Protein AF-A0A6G8PZ51-F1 (afdb_monomer_lite)

Foldseek 3Di:
DDPAFFADLVPDDDPLNVQQVVCCVVPVGGDRVSSRQSVDVVSNVVVVVVVVCVVVVVPDDPDPPDDPPPDDDD

Structure (mmCIF, N/CA/C/O backbone):
data_AF-A0A6G8PZ51-F1
#
_entry.id   AF-A0A6G8PZ51-F1
#
loop_
_atom_site.group_PDB
_atom_site.id
_atom_site.type_symbol
_atom_site.label_atom_id
_atom_site.label_alt_id
_atom_site.label_comp_id
_atom_site.label_asym_id
_atom_site.label_entity_id
_atom_site.label_seq_id
_atom_site.pdbx_PDB_ins_code
_atom_site.Cartn_x
_atom_site.Cartn_y
_atom_site.Cartn_z
_atom_site.occupancy
_atom_site.B_iso_or_equiv
_atom_site.auth_seq_id
_atom_site.auth_comp_id
_atom_site.auth_asym_id
_atom_site.auth_atom_id
_atom_site.pdbx_PDB_model_num
ATOM 1 N N . MET A 1 1 ? -15.132 -8.585 -10.258 1.00 57.62 1 MET A N 1
ATOM 2 C CA . MET A 1 1 ? -13.850 -9.025 -10.853 1.00 57.62 1 MET A CA 1
ATOM 3 C C . MET A 1 1 ? -13.036 -7.784 -11.188 1.00 57.62 1 MET A C 1
ATOM 5 O O . MET A 1 1 ? -13.571 -6.905 -11.856 1.00 57.62 1 MET A O 1
ATOM 9 N N . ALA A 1 2 ? -11.811 -7.640 -10.681 1.00 63.91 2 ALA A N 1
ATOM 10 C CA . ALA A 1 2 ? -10.980 -6.498 -11.060 1.00 63.91 2 ALA A CA 1
ATOM 11 C C . ALA A 1 2 ? -10.585 -6.622 -12.541 1.00 63.91 2 ALA A C 1
ATOM 13 O O . ALA A 1 2 ? -10.178 -7.694 -12.976 1.00 63.91 2 ALA A O 1
ATOM 14 N N . ARG A 1 3 ? -10.682 -5.530 -13.314 1.00 83.94 3 ARG A N 1
ATOM 15 C CA . ARG A 1 3 ? -10.207 -5.485 -14.715 1.00 83.94 3 ARG A CA 1
ATOM 16 C C . ARG A 1 3 ? -8.707 -5.792 -14.822 1.00 83.94 3 ARG A C 1
ATOM 18 O O . ARG A 1 3 ? -8.231 -6.232 -15.860 1.00 83.94 3 ARG A O 1
ATOM 25 N N . ILE A 1 4 ? -7.967 -5.512 -13.754 1.00 86.31 4 ILE A N 1
ATOM 26 C CA . ILE A 1 4 ? -6.521 -5.667 -13.665 1.00 86.31 4 ILE A CA 1
ATOM 27 C C . ILE A 1 4 ? -6.243 -6.775 -12.654 1.00 86.31 4 ILE A C 1
ATOM 29 O O . ILE A 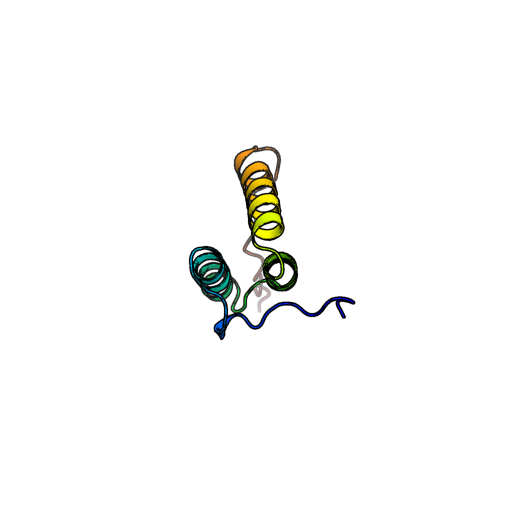1 4 ? -6.596 -6.637 -11.484 1.00 86.31 4 ILE A O 1
ATOM 33 N N . SER A 1 5 ? -5.591 -7.850 -13.095 1.00 90.25 5 SER A N 1
ATOM 34 C CA . SER A 1 5 ? -5.093 -8.892 -12.192 1.00 90.25 5 SER A CA 1
ATOM 35 C C . SER A 1 5 ? -3.991 -8.331 -11.298 1.00 90.25 5 SER A C 1
ATOM 37 O O . SER A 1 5 ? -3.137 -7.590 -11.788 1.00 90.25 5 SER A O 1
ATOM 39 N N . GLY A 1 6 ? -4.004 -8.682 -10.012 1.00 93.75 6 GLY A N 1
ATOM 40 C CA . GLY A 1 6 ? -2.919 -8.373 -9.081 1.00 93.75 6 GLY A CA 1
ATOM 41 C C . GLY A 1 6 ? -1.667 -9.217 -9.328 1.00 93.75 6 GLY A C 1
ATOM 42 O O . GLY A 1 6 ? -1.642 -10.055 -10.231 1.00 93.75 6 GLY A O 1
ATOM 43 N N . ILE A 1 7 ? -0.622 -8.975 -8.539 1.00 95.69 7 ILE A N 1
ATOM 44 C CA . ILE A 1 7 ? 0.547 -9.862 -8.502 1.00 95.69 7 ILE A CA 1
ATOM 45 C C . ILE A 1 7 ? 0.230 -11.164 -7.757 1.00 95.69 7 ILE A C 1
ATOM 47 O O . ILE A 1 7 ? -0.707 -11.221 -6.961 1.00 95.69 7 ILE A O 1
ATOM 51 N N . ASP A 1 8 ? 1.061 -12.176 -7.989 1.00 94.81 8 ASP A N 1
ATOM 52 C CA . ASP A 1 8 ? 1.170 -13.346 -7.119 1.00 94.81 8 ASP A CA 1
ATOM 53 C C . ASP A 1 8 ? 1.909 -12.936 -5.825 1.00 94.81 8 ASP A C 1
ATOM 55 O O . ASP A 1 8 ? 3.059 -12.488 -5.919 1.00 94.81 8 ASP A O 1
ATOM 59 N N . PRO A 1 9 ? 1.277 -13.018 -4.638 1.00 93.31 9 PRO A N 1
ATOM 60 C CA . PRO A 1 9 ? 1.897 -12.599 -3.382 1.00 93.31 9 PRO A CA 1
ATOM 61 C C . PRO A 1 9 ? 3.136 -13.426 -3.016 1.00 93.31 9 PRO A C 1
ATOM 63 O O . PRO A 1 9 ? 4.051 -12.872 -2.412 1.00 93.31 9 PRO A O 1
ATOM 66 N N . GLU A 1 10 ? 3.221 -14.691 -3.441 1.00 93.12 10 GLU A N 1
ATOM 67 C CA . GLU A 1 10 ? 4.377 -15.563 -3.166 1.00 93.12 10 GLU A CA 1
ATOM 68 C C . GLU A 1 10 ? 5.633 -15.139 -3.940 1.00 93.12 10 GLU A C 1
ATOM 70 O O . GLU A 1 10 ? 6.753 -15.510 -3.595 1.00 93.12 10 GLU A O 1
ATOM 75 N N . ARG A 1 11 ? 5.454 -14.327 -4.989 1.00 91.88 11 ARG A N 1
ATOM 76 C CA . ARG A 1 11 ? 6.538 -13.749 -5.798 1.00 91.88 11 ARG A CA 1
ATOM 77 C C . ARG A 1 11 ? 6.857 -12.306 -5.420 1.00 91.88 11 ARG A C 1
ATOM 79 O O . ARG A 1 11 ? 7.647 -11.661 -6.107 1.00 91.88 11 ARG A O 1
ATOM 86 N N . ALA A 1 12 ? 6.189 -11.753 -4.409 1.00 93.56 12 ALA A N 1
ATOM 87 C CA . ALA A 1 12 ? 6.501 -10.421 -3.923 1.00 93.56 12 ALA A CA 1
ATOM 88 C C . ALA A 1 12 ? 7.801 -10.459 -3.116 1.00 93.56 12 ALA A C 1
ATOM 90 O O . ALA A 1 12 ? 8.014 -11.368 -2.320 1.00 93.56 12 ALA A O 1
ATOM 91 N N . ASP A 1 13 ? 8.616 -9.414 -3.247 1.00 90.81 13 ASP A N 1
ATOM 92 C CA . ASP A 1 13 ? 9.862 -9.274 -2.499 1.00 90.81 13 ASP A CA 1
ATOM 93 C C . 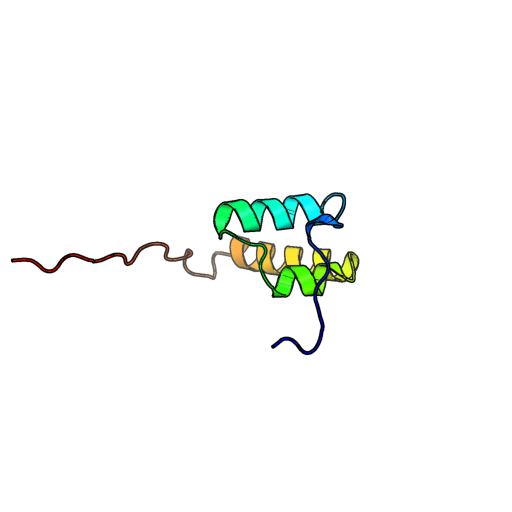ASP A 1 13 ? 9.878 -8.008 -1.637 1.00 90.81 13 ASP A C 1
ATOM 95 O O . ASP A 1 13 ? 9.129 -7.042 -1.847 1.00 90.81 13 ASP A O 1
ATOM 99 N N . GLY A 1 14 ? 10.771 -8.015 -0.648 1.00 93.69 14 GLY A N 1
ATOM 100 C CA . GLY A 1 14 ? 11.103 -6.845 0.156 1.00 93.69 14 GLY A CA 1
ATOM 101 C C . GLY A 1 14 ? 9.898 -6.234 0.892 1.00 93.69 14 GLY A C 1
ATOM 102 O O . GLY A 1 14 ? 9.059 -6.961 1.428 1.00 93.69 14 GLY A O 1
ATOM 103 N N . PRO A 1 15 ? 9.785 -4.891 0.942 1.00 93.38 15 PRO A N 1
ATOM 104 C CA . PRO A 1 15 ? 8.740 -4.215 1.715 1.00 93.38 15 PRO A CA 1
ATOM 105 C C . PRO A 1 15 ? 7.307 -4.550 1.285 1.00 93.38 15 PRO A C 1
ATOM 107 O O . PRO A 1 15 ? 6.393 -4.489 2.104 1.00 93.38 15 PRO A O 1
ATOM 110 N N . ILE A 1 16 ? 7.093 -4.897 0.012 1.00 96.75 16 ILE A N 1
ATOM 111 C CA . ILE A 1 16 ? 5.765 -5.265 -0.494 1.00 96.75 16 ILE A CA 1
ATOM 112 C C . ILE A 1 16 ? 5.336 -6.596 0.122 1.00 96.75 16 ILE A C 1
ATOM 114 O O . ILE A 1 16 ? 4.234 -6.681 0.662 1.00 96.75 16 ILE A O 1
ATOM 118 N N . ARG A 1 17 ? 6.223 -7.599 0.108 1.00 97.12 17 ARG A N 1
ATOM 119 C CA . ARG A 1 17 ? 5.973 -8.916 0.706 1.00 97.12 17 ARG A CA 1
ATOM 120 C C . ARG A 1 17 ? 5.584 -8.802 2.175 1.00 97.12 17 ARG A C 1
ATOM 122 O O . ARG A 1 17 ? 4.538 -9.305 2.566 1.00 97.12 17 ARG A O 1
ATOM 129 N N . ALA A 1 18 ? 6.370 -8.060 2.955 1.00 97.00 18 ALA A N 1
ATOM 130 C CA . ALA A 1 18 ? 6.126 -7.884 4.386 1.00 97.00 18 ALA A CA 1
ATOM 131 C C . ALA A 1 18 ? 4.731 -7.302 4.681 1.00 97.00 18 ALA A C 1
ATOM 133 O O . ALA A 1 18 ? 4.065 -7.719 5.630 1.00 97.00 18 ALA A O 1
ATOM 134 N N . VAL A 1 19 ? 4.267 -6.360 3.851 1.00 96.75 19 VAL A N 1
ATOM 135 C CA . VAL A 1 19 ? 2.916 -5.802 3.972 1.00 96.75 19 VAL A CA 1
ATOM 136 C C . VAL A 1 19 ? 1.860 -6.845 3.614 1.00 96.75 19 VAL A C 1
ATOM 138 O O . VAL A 1 19 ? 0.926 -7.021 4.388 1.00 96.75 19 VAL A O 1
ATOM 141 N N . LEU A 1 20 ? 1.990 -7.544 2.483 1.00 97.12 20 LEU A N 1
ATOM 142 C CA . LEU A 1 20 ? 1.004 -8.550 2.064 1.00 97.12 20 LEU A CA 1
ATOM 143 C C . LEU A 1 20 ? 0.886 -9.693 3.085 1.00 97.12 20 LEU A C 1
ATOM 145 O O . LEU A 1 20 ? -0.224 -10.108 3.405 1.00 97.12 20 LEU A O 1
ATOM 149 N N . GLU A 1 21 ? 2.003 -10.142 3.659 1.00 97.25 21 GLU A N 1
ATOM 150 C CA . GLU A 1 21 ? 2.013 -11.139 4.735 1.00 97.25 21 GLU A CA 1
ATOM 151 C C . GLU A 1 21 ? 1.333 -10.624 6.008 1.00 97.25 21 GLU A C 1
ATOM 153 O O . GLU A 1 21 ? 0.593 -11.363 6.653 1.00 97.25 21 GLU A O 1
ATOM 158 N N . ALA A 1 22 ? 1.543 -9.356 6.379 1.00 96.19 22 ALA A N 1
ATOM 159 C CA . ALA A 1 22 ? 0.849 -8.760 7.519 1.00 96.19 22 ALA A CA 1
ATOM 160 C C . ALA A 1 22 ? -0.670 -8.722 7.301 1.00 96.19 22 ALA A C 1
ATOM 162 O O . ALA A 1 22 ? -1.423 -9.080 8.202 1.00 96.19 22 ALA A O 1
ATOM 163 N N . GLN A 1 23 ? -1.113 -8.369 6.092 1.00 95.56 23 GLN A N 1
ATOM 164 C CA . GLN A 1 23 ? -2.529 -8.408 5.723 1.00 95.56 23 GLN A CA 1
ATOM 165 C C . GLN A 1 23 ? -3.090 -9.830 5.763 1.00 95.56 23 GLN A C 1
ATOM 167 O O . GLN A 1 23 ? -4.189 -10.037 6.262 1.00 95.56 23 GLN A O 1
ATOM 172 N N . ALA A 1 24 ? -2.329 -10.813 5.279 1.00 96.25 24 ALA A N 1
ATOM 173 C CA . ALA A 1 24 ? -2.737 -12.211 5.326 1.00 96.25 24 ALA A CA 1
ATOM 174 C C . ALA A 1 24 ? -2.871 -12.730 6.764 1.00 96.25 24 ALA A C 1
ATOM 176 O O . ALA A 1 24 ? -3.817 -13.452 7.058 1.00 96.25 24 ALA A O 1
ATOM 177 N N . ARG A 1 25 ? -1.972 -12.334 7.674 1.00 96.19 25 ARG A N 1
ATOM 178 C CA . ARG A 1 25 ? -2.084 -12.686 9.099 1.00 96.19 25 ARG A CA 1
ATOM 179 C C . ARG A 1 25 ? -3.320 -12.077 9.757 1.00 96.19 25 ARG A C 1
ATOM 181 O O . ARG A 1 25 ? -3.965 -12.751 10.547 1.00 96.19 25 ARG A O 1
ATOM 188 N N . GLU A 1 26 ? -3.635 -10.828 9.430 1.00 94.19 26 GLU A N 1
ATOM 189 C CA . GLU A 1 26 ? -4.761 -10.108 10.033 1.00 94.19 26 GLU A CA 1
ATOM 190 C C . GLU A 1 26 ? -6.118 -10.542 9.449 1.00 94.19 26 GLU A C 1
ATOM 192 O O . GLU A 1 26 ? -7.094 -10.706 10.176 1.00 94.19 26 GLU A O 1
ATOM 197 N N . TRP A 1 27 ? -6.193 -10.746 8.131 1.00 93.19 27 TRP A N 1
ATOM 198 C CA . TRP A 1 27 ? -7.459 -10.918 7.403 1.00 93.19 27 TRP A CA 1
ATOM 199 C C . TRP A 1 27 ? -7.589 -12.254 6.662 1.00 93.19 27 TRP A C 1
ATOM 201 O O . TRP A 1 27 ? -8.543 -12.454 5.913 1.00 93.19 27 TRP A O 1
ATOM 211 N N . GLY A 1 28 ? -6.638 -13.173 6.830 1.00 96.00 28 GLY A N 1
ATOM 212 C CA . GLY A 1 28 ? -6.614 -14.488 6.179 1.00 96.00 28 GLY A CA 1
ATOM 213 C C . GLY A 1 28 ? -6.112 -14.480 4.729 1.00 96.00 28 GLY A C 1
ATOM 214 O O . GLY A 1 28 ? -5.769 -15.533 4.199 1.00 96.00 28 GLY A O 1
ATOM 215 N N . ALA A 1 29 ? -6.033 -13.313 4.085 1.00 95.38 29 ALA A N 1
ATOM 216 C CA . ALA A 1 29 ? -5.441 -13.132 2.762 1.00 95.38 29 ALA A CA 1
ATOM 217 C C . ALA A 1 29 ? -5.015 -11.668 2.538 1.00 95.38 29 ALA A C 1
ATOM 219 O O . ALA A 1 29 ? -5.577 -10.760 3.159 1.00 95.38 29 ALA A O 1
ATOM 220 N N . PRO A 1 30 ? -4.063 -11.397 1.625 1.00 96.31 30 PRO A N 1
ATOM 221 C CA . PRO A 1 30 ? -3.767 -10.032 1.215 1.00 96.31 30 PRO A CA 1
ATOM 222 C C . PRO A 1 30 ? -4.982 -9.364 0.564 1.00 96.31 30 PRO A C 1
ATOM 224 O O . PRO A 1 30 ? -5.734 -9.989 -0.189 1.00 96.31 30 PRO A O 1
ATOM 227 N N . LEU A 1 31 ? -5.155 -8.062 0.798 1.00 94.00 31 LEU A N 1
ATOM 228 C CA . LEU A 1 31 ? -6.272 -7.327 0.214 1.00 94.00 31 LEU A CA 1
ATOM 229 C C . LEU A 1 31 ? -6.099 -7.200 -1.306 1.00 94.00 31 LEU A C 1
ATOM 231 O O . LEU A 1 31 ? -5.028 -6.850 -1.809 1.00 94.00 31 LEU A O 1
ATOM 235 N N . SER A 1 32 ? -7.184 -7.414 -2.056 1.00 93.75 32 SE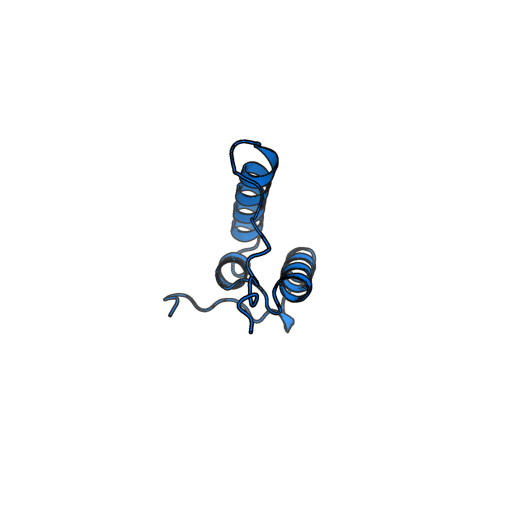R A N 1
ATOM 236 C CA . SER A 1 32 ? -7.154 -7.423 -3.529 1.00 93.75 32 SER A CA 1
ATOM 237 C C . SER A 1 32 ? -6.587 -6.130 -4.134 1.00 93.75 32 SER A C 1
ATOM 239 O O . SER A 1 32 ? -5.814 -6.173 -5.091 1.00 93.75 32 SER A O 1
ATOM 241 N N . ASN A 1 33 ? -6.903 -4.971 -3.549 1.00 93.94 33 ASN A N 1
ATOM 242 C CA . ASN A 1 33 ? -6.362 -3.686 -3.996 1.00 93.94 33 ASN A CA 1
ATOM 243 C C . ASN A 1 33 ? -4.832 -3.606 -3.843 1.00 93.94 33 ASN A C 1
ATOM 245 O O . ASN A 1 33 ? -4.156 -3.099 -4.737 1.00 93.94 33 ASN A O 1
ATOM 249 N N . HIS A 1 34 ? -4.274 -4.155 -2.763 1.00 95.12 34 HIS A N 1
ATOM 250 C CA . HIS A 1 34 ? -2.835 -4.151 -2.507 1.00 95.12 34 HIS A CA 1
ATOM 251 C C . HIS A 1 34 ? -2.078 -5.046 -3.491 1.00 95.12 34 HIS A C 1
ATOM 253 O O . HIS A 1 34 ? -1.003 -4.659 -3.949 1.00 95.12 34 HIS A O 1
ATOM 259 N N . LEU A 1 35 ? -2.674 -6.166 -3.912 1.00 96.62 35 LEU A N 1
ATOM 260 C CA . LEU A 1 35 ? -2.126 -7.004 -4.985 1.00 96.62 35 LEU A CA 1
ATOM 261 C C . LEU A 1 35 ? -2.061 -6.257 -6.327 1.00 96.62 35 LEU A C 1
ATOM 263 O O . LEU A 1 35 ? -1.126 -6.451 -7.104 1.00 96.62 35 LEU A O 1
ATOM 267 N N . ILE A 1 36 ? -3.029 -5.379 -6.610 1.00 96.06 36 ILE A N 1
ATOM 268 C CA . ILE A 1 36 ? -3.041 -4.563 -7.834 1.00 96.06 36 ILE A CA 1
ATOM 269 C C . ILE A 1 36 ? -1.989 -3.454 -7.758 1.00 96.06 36 ILE A C 1
ATOM 271 O O . ILE A 1 36 ? -1.208 -3.291 -8.698 1.00 96.06 36 ILE A O 1
ATOM 275 N N . TYR A 1 37 ? -1.923 -2.712 -6.648 1.00 96.06 37 TYR A N 1
ATOM 276 C CA . TYR A 1 37 ? -0.932 -1.643 -6.481 1.00 96.06 37 TYR A CA 1
ATOM 277 C C . TYR A 1 37 ? 0.503 -2.171 -6.553 1.00 96.06 37 TYR A C 1
ATOM 279 O O . TYR A 1 37 ? 1.373 -1.514 -7.122 1.00 96.06 37 TYR A O 1
ATOM 287 N N . ALA A 1 38 ? 0.741 -3.381 -6.040 1.00 96.25 38 ALA A N 1
ATOM 288 C CA . ALA A 1 38 ? 2.058 -4.007 -5.995 1.00 96.25 38 ALA A CA 1
ATOM 289 C C . ALA A 1 38 ? 2.677 -4.262 -7.380 1.00 96.25 38 ALA A C 1
ATOM 291 O O . ALA A 1 38 ? 3.894 -4.389 -7.491 1.00 96.25 38 ALA A O 1
ATOM 292 N N . ARG A 1 39 ? 1.883 -4.222 -8.461 1.00 94.75 39 ARG A N 1
ATOM 293 C CA . ARG A 1 39 ? 2.403 -4.243 -9.841 1.00 94.75 39 ARG A CA 1
ATOM 294 C C . ARG A 1 39 ? 3.350 -3.085 -10.149 1.00 94.75 39 ARG A C 1
ATOM 296 O O . ARG A 1 39 ? 4.135 -3.169 -11.091 1.00 94.75 39 ARG A O 1
ATOM 303 N N . ARG A 1 40 ? 3.242 -1.977 -9.411 1.00 95.31 40 ARG A N 1
ATOM 304 C CA . ARG A 1 40 ? 4.109 -0.804 -9.528 1.00 95.31 40 ARG A CA 1
ATOM 305 C C . ARG A 1 40 ? 4.541 -0.373 -8.125 1.00 95.31 40 ARG A C 1
ATOM 307 O O . ARG A 1 40 ? 3.760 0.286 -7.439 1.00 95.31 40 ARG A O 1
ATOM 314 N N . PRO A 1 41 ? 5.781 -0.678 -7.699 1.00 94.56 41 PRO A N 1
ATOM 315 C CA . PRO A 1 41 ? 6.244 -0.388 -6.340 1.00 94.56 41 PRO A CA 1
ATOM 316 C C . PRO A 1 41 ? 6.064 1.071 -5.897 1.00 94.56 41 PRO A C 1
ATOM 318 O O . PRO A 1 41 ? 5.739 1.336 -4.742 1.00 94.56 41 PRO A O 1
ATOM 321 N N . THR A 1 42 ? 6.203 2.028 -6.818 1.00 96.69 42 THR A N 1
ATOM 322 C CA . THR A 1 42 ? 5.968 3.455 -6.547 1.00 96.69 42 THR A CA 1
ATOM 323 C C . THR A 1 42 ? 4.503 3.761 -6.221 1.00 96.69 42 THR A C 1
ATOM 325 O O . THR A 1 42 ? 4.234 4.505 -5.280 1.00 96.69 42 THR A O 1
ATOM 328 N N . ILE A 1 43 ? 3.552 3.142 -6.932 1.00 96.1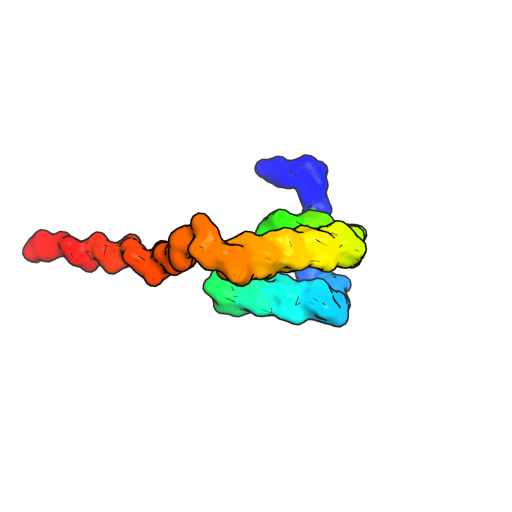2 43 ILE A N 1
ATOM 329 C CA . ILE A 1 43 ? 2.111 3.263 -6.660 1.00 96.12 43 ILE A CA 1
ATOM 330 C C . ILE A 1 43 ? 1.767 2.586 -5.335 1.00 96.12 43 ILE A C 1
ATOM 332 O O . ILE A 1 43 ? 1.060 3.173 -4.521 1.00 96.12 43 ILE A O 1
ATOM 336 N N . PHE A 1 44 ? 2.302 1.388 -5.085 1.00 96.75 44 PHE A N 1
ATOM 337 C CA . PHE A 1 44 ? 2.121 0.690 -3.812 1.00 96.75 44 PHE A CA 1
ATOM 338 C C . PHE A 1 44 ? 2.561 1.551 -2.625 1.00 96.75 44 PHE A C 1
ATOM 340 O O . PHE A 1 44 ? 1.814 1.706 -1.660 1.00 96.75 44 PHE A O 1
ATOM 347 N N . ARG A 1 45 ? 3.743 2.174 -2.724 1.00 96.56 45 ARG A N 1
ATOM 348 C CA . ARG A 1 45 ? 4.250 3.094 -1.702 1.00 96.56 45 ARG A CA 1
ATOM 349 C C . ARG A 1 45 ? 3.330 4.302 -1.512 1.00 96.56 45 ARG A C 1
ATOM 351 O O . ARG A 1 45 ? 3.019 4.636 -0.373 1.00 96.56 45 ARG A O 1
ATOM 358 N N . GLY A 1 46 ? 2.878 4.929 -2.599 1.00 97.81 46 GLY A N 1
ATOM 359 C CA . GLY A 1 46 ? 1.952 6.065 -2.536 1.00 97.81 46 GLY A CA 1
ATOM 360 C C . GLY A 1 46 ? 0.624 5.702 -1.867 1.00 97.81 46 GLY A C 1
ATOM 361 O O . GLY A 1 46 ? 0.190 6.383 -0.942 1.00 97.81 46 GLY A O 1
ATOM 362 N N . ALA A 1 47 ? 0.025 4.576 -2.261 1.00 97.38 47 ALA A N 1
ATOM 363 C CA . ALA A 1 47 ? -1.217 4.080 -1.676 1.00 97.38 47 ALA A CA 1
ATOM 364 C C . ALA A 1 47 ? -1.058 3.740 -0.186 1.00 97.38 47 ALA A C 1
ATOM 366 O O . ALA A 1 47 ? -1.920 4.086 0.618 1.00 97.38 47 ALA A O 1
ATOM 367 N N . ARG A 1 48 ? 0.055 3.109 0.213 1.00 95.69 48 ARG A N 1
ATOM 368 C CA . ARG A 1 48 ? 0.355 2.844 1.630 1.00 95.69 48 ARG A CA 1
ATOM 369 C C . ARG A 1 48 ? 0.519 4.127 2.438 1.00 95.69 48 ARG A C 1
ATOM 371 O O . ARG A 1 48 ? 0.008 4.186 3.550 1.00 95.69 48 ARG A O 1
ATOM 378 N N . GLY A 1 49 ? 1.1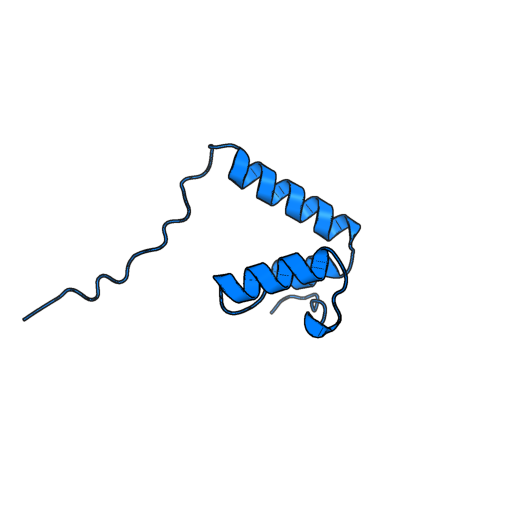72 5.142 1.874 1.00 96.75 49 GLY A N 1
ATOM 379 C CA . GLY A 1 49 ? 1.272 6.464 2.492 1.00 96.75 49 GLY A CA 1
ATOM 380 C C . GLY A 1 49 ? -0.096 7.121 2.683 1.00 96.75 49 G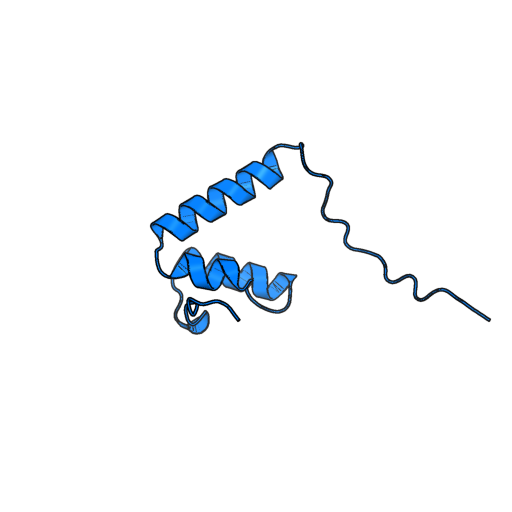LY A C 1
ATOM 381 O O . GLY A 1 49 ? -0.381 7.617 3.765 1.00 96.75 49 GLY A O 1
ATOM 382 N N . MET A 1 50 ? -0.967 7.053 1.672 1.00 96.06 50 MET A N 1
ATOM 383 C CA . MET A 1 50 ? -2.342 7.555 1.760 1.00 96.06 50 MET A CA 1
ATOM 384 C C . MET A 1 50 ? -3.135 6.856 2.874 1.00 96.06 50 MET A C 1
ATOM 386 O O . MET A 1 50 ? -3.701 7.536 3.723 1.00 96.06 50 MET A O 1
ATOM 390 N N . TRP A 1 51 ? -3.148 5.517 2.908 1.00 92.62 51 TRP A N 1
ATOM 391 C CA . TRP A 1 51 ? -3.849 4.763 3.958 1.00 92.62 51 TRP A CA 1
ATOM 392 C C . TRP A 1 51 ? -3.288 5.047 5.354 1.00 92.62 51 TRP A C 1
ATOM 394 O O . TRP A 1 51 ? -4.062 5.294 6.271 1.00 92.62 51 TRP A O 1
ATOM 404 N N . GLY A 1 52 ? -1.960 5.096 5.504 1.00 92.69 52 GLY A N 1
ATOM 405 C CA . GLY A 1 52 ? -1.334 5.466 6.776 1.00 92.69 52 GLY A CA 1
ATOM 406 C C . GLY A 1 52 ? -1.665 6.899 7.205 1.00 92.69 52 GLY A C 1
ATOM 407 O O . GLY A 1 52 ? -1.860 7.154 8.387 1.00 92.69 52 GLY A O 1
ATOM 408 N N . GLY A 1 53 ? -1.792 7.828 6.253 1.00 94.75 53 GLY A N 1
ATOM 409 C CA . GLY A 1 53 ? -2.249 9.192 6.519 1.00 94.75 53 GLY A CA 1
ATOM 410 C C . GLY A 1 53 ? -3.704 9.244 6.985 1.00 94.75 53 GLY A C 1
ATOM 411 O O . GLY A 1 53 ? -4.015 9.978 7.916 1.00 94.75 53 GLY A O 1
ATOM 412 N N . LEU A 1 54 ? -4.584 8.436 6.389 1.00 92.56 54 LEU A N 1
ATOM 413 C CA . LEU A 1 54 ? -5.978 8.308 6.822 1.00 92.56 54 LEU A CA 1
ATOM 414 C C . LEU A 1 54 ? -6.079 7.736 8.243 1.00 92.56 54 LEU A C 1
ATOM 416 O O . LEU A 1 54 ? -6.754 8.330 9.081 1.00 92.56 54 LEU A O 1
ATOM 420 N N . GLU A 1 55 ? -5.368 6.645 8.532 1.00 89.00 55 GLU A N 1
ATOM 421 C CA . GLU A 1 55 ? -5.302 6.033 9.869 1.00 89.00 55 GLU A CA 1
ATOM 422 C C . GLU A 1 55 ? -4.717 7.000 10.913 1.00 89.00 55 GLU A C 1
ATOM 424 O O . GLU A 1 55 ? -5.265 7.149 12.002 1.00 89.00 55 GLU A O 1
ATOM 429 N N . GLY A 1 56 ? -3.637 7.707 10.569 1.00 92.06 56 GLY A N 1
ATOM 430 C CA . GLY A 1 56 ? -2.973 8.666 11.454 1.00 92.06 56 GLY A CA 1
ATOM 431 C C . GLY A 1 56 ? -3.681 10.016 11.593 1.00 92.06 56 GLY A C 1
ATOM 432 O O . GLY A 1 56 ? -3.319 10.796 12.469 1.00 92.06 56 GLY A O 1
ATOM 433 N N . SER A 1 57 ? -4.678 10.315 10.752 1.00 94.06 57 SER A N 1
ATOM 434 C CA . SER A 1 57 ? -5.354 11.621 10.747 1.00 94.06 57 SER A CA 1
ATOM 435 C C . SER A 1 57 ? -6.219 11.880 11.982 1.00 94.06 57 SER A C 1
ATOM 437 O O . SER A 1 57 ? -6.528 13.032 12.275 1.00 94.06 57 SER A O 1
ATOM 439 N N . GLY A 1 58 ? -6.668 10.826 12.672 1.00 90.31 58 GLY A N 1
ATOM 440 C CA . GLY A 1 58 ? -7.664 10.929 13.744 1.00 90.31 58 GLY A CA 1
ATOM 441 C C . GLY A 1 58 ? -9.067 11.337 13.268 1.00 90.31 58 GLY A C 1
ATOM 442 O O . GLY A 1 58 ? -9.948 11.552 14.095 1.00 90.31 58 GLY A O 1
ATOM 443 N N . LEU A 1 59 ? -9.291 11.443 11.951 1.00 91.25 59 LEU A N 1
ATOM 444 C CA . LEU A 1 59 ? -10.570 11.857 11.357 1.00 91.25 59 LEU A CA 1
ATOM 445 C C . LEU A 1 59 ? -11.496 10.681 11.030 1.00 91.25 59 LEU A C 1
ATOM 447 O O . LEU A 1 59 ? -12.648 10.890 10.654 1.00 91.25 59 LEU A O 1
ATOM 451 N N . LEU A 1 60 ? -10.997 9.449 11.142 1.00 86.12 60 LEU A N 1
ATOM 452 C CA . LEU A 1 60 ? -11.771 8.238 10.898 1.00 86.12 60 LEU A CA 1
ATOM 453 C C . LEU A 1 60 ? -12.113 7.548 12.222 1.00 86.12 60 LEU A C 1
ATOM 455 O O . LEU A 1 60 ? -11.254 7.474 13.105 1.00 86.12 60 LEU A O 1
ATOM 459 N N . PRO A 1 61 ? -13.341 7.016 12.373 1.00 81.94 61 PRO A N 1
ATOM 460 C CA . PRO A 1 61 ? -13.658 6.176 13.516 1.00 81.94 61 PRO A CA 1
ATOM 461 C C . PRO A 1 61 ? -12.751 4.932 13.516 1.00 81.94 61 PRO A C 1
ATOM 463 O O . PRO A 1 61 ? -12.362 4.460 12.442 1.00 81.94 61 PRO A O 1
ATOM 466 N N . PRO A 1 62 ? -12.423 4.372 14.695 1.00 74.19 62 PRO A N 1
ATOM 467 C CA . PRO A 1 62 ? -11.654 3.136 14.770 1.00 74.19 62 PRO A CA 1
ATOM 468 C C . PRO A 1 62 ? -12.368 2.017 14.006 1.00 74.19 62 PRO A C 1
ATOM 470 O O . PRO A 1 62 ? -13.604 1.968 13.962 1.00 74.19 62 PRO A O 1
ATOM 473 N N . SER A 1 63 ? -11.593 1.101 13.417 1.00 66.94 63 SER A N 1
ATOM 474 C CA . SER A 1 63 ? -12.161 -0.079 12.771 1.00 66.94 63 SER A CA 1
ATOM 475 C C . SER A 1 63 ? -12.974 -0.861 13.806 1.00 66.94 63 SER A C 1
ATOM 477 O O . SER A 1 63 ? -12.477 -1.331 14.829 1.00 66.94 63 SER A O 1
ATOM 479 N N . SER A 1 64 ? -14.279 -0.941 13.580 1.00 57.78 64 SER A N 1
ATOM 480 C CA . SER A 1 64 ? -15.222 -1.595 14.480 1.00 57.78 64 SER A CA 1
ATOM 481 C C . SER A 1 64 ? -15.145 -3.105 14.259 1.00 57.78 64 SER A C 1
ATOM 483 O O . SER A 1 64 ? -15.973 -3.695 13.574 1.00 57.78 64 SER A O 1
ATOM 485 N N . SER A 1 65 ? -14.138 -3.767 14.828 1.00 53.75 65 SER A N 1
ATOM 486 C CA . SER A 1 65 ? -14.106 -5.230 14.896 1.00 53.75 65 SER A CA 1
ATOM 487 C C . SER A 1 65 ? -14.786 -5.720 16.180 1.00 53.75 65 SER A C 1
ATOM 489 O O . SER A 1 65 ? -14.147 -5.978 17.200 1.00 53.75 65 SER A O 1
ATOM 491 N N . ARG A 1 66 ? -16.123 -5.828 16.133 1.00 52.19 66 ARG A N 1
ATOM 492 C CA . ARG A 1 66 ? -16.920 -6.915 16.746 1.00 52.19 66 ARG A CA 1
ATOM 493 C C . ARG A 1 66 ? -18.420 -6.641 16.611 1.00 52.19 66 ARG A C 1
ATOM 495 O O . ARG A 1 66 ? -18.976 -5.829 17.340 1.00 52.19 66 ARG A O 1
ATOM 502 N N . SER A 1 67 ? -19.094 -7.431 15.781 1.00 44.62 67 SER A N 1
ATOM 503 C CA . SER A 1 67 ? -20.485 -7.819 16.036 1.00 44.62 67 SER A CA 1
ATOM 504 C C . SER A 1 67 ? -20.667 -9.299 15.706 1.00 44.62 67 SER A C 1
ATOM 506 O O . SER A 1 67 ? -21.286 -9.673 14.715 1.00 44.62 67 SER A O 1
ATOM 508 N N . SER A 1 68 ? -20.122 -10.158 16.562 1.00 49.47 68 SER A N 1
ATOM 509 C CA . SER A 1 68 ? -20.685 -11.496 16.747 1.00 49.47 68 SER A CA 1
ATOM 510 C C . SER A 1 68 ? -21.563 -11.458 17.991 1.00 49.47 68 SER A C 1
ATOM 512 O O . SER A 1 68 ? -21.237 -12.040 19.019 1.00 49.47 68 SER A O 1
ATOM 514 N N . THR A 1 69 ? -22.681 -10.739 17.917 1.00 48.06 69 THR A N 1
ATOM 515 C CA . THR A 1 69 ? -23.827 -10.975 18.799 1.00 48.06 69 THR A CA 1
ATOM 516 C C . THR A 1 69 ? -24.611 -12.162 18.247 1.00 48.06 69 THR A C 1
ATOM 518 O O . THR A 1 69 ? -25.736 -12.028 17.782 1.00 48.06 69 THR A O 1
ATOM 521 N N . ALA A 1 70 ? -24.024 -13.359 18.329 1.00 45.59 70 ALA A N 1
ATOM 522 C CA . ALA A 1 70 ? -24.810 -14.588 18.406 1.00 45.59 70 ALA A CA 1
ATOM 523 C C . ALA A 1 70 ? -25.205 -14.776 19.877 1.00 45.59 70 ALA A C 1
ATOM 525 O O . ALA A 1 70 ? -24.681 -15.613 20.604 1.00 45.59 70 ALA A O 1
ATOM 526 N N . GLY A 1 71 ? -26.071 -13.875 20.330 1.00 51.78 71 GLY A N 1
ATOM 527 C CA . GLY A 1 71 ? -26.661 -13.856 21.654 1.00 51.78 71 GLY A CA 1
ATOM 528 C C . GLY A 1 71 ? -28.150 -13.631 21.486 1.00 51.78 71 GLY A C 1
ATOM 529 O O . GLY A 1 71 ? -28.630 -12.510 21.602 1.00 51.78 71 GLY A O 1
ATOM 530 N N . SER A 1 72 ? -28.879 -14.694 21.169 1.00 42.53 72 SER A N 1
ATOM 531 C CA . SER A 1 72 ? -30.318 -14.778 21.413 1.00 42.53 72 SER A CA 1
ATOM 532 C C . SER A 1 72 ? -30.649 -16.221 21.782 1.00 42.53 72 SER A C 1
ATOM 534 O O . SER A 1 72 ? -30.785 -17.096 20.935 1.00 42.53 72 SER A O 1
ATOM 536 N N . ARG A 1 73 ? -30.654 -16.412 23.105 1.00 39.09 73 ARG A N 1
ATOM 537 C CA . ARG A 1 73 ? -31.334 -17.445 23.908 1.00 39.09 73 ARG A CA 1
ATOM 538 C C . ARG A 1 73 ? -32.855 -17.433 23.626 1.00 39.09 73 ARG A C 1
ATOM 540 O O . ARG A 1 73 ? -33.310 -16.441 23.053 1.00 39.09 73 ARG A O 1
ATOM 547 N N . PRO A 1 74 ? -33.661 -18.413 24.084 1.00 55.28 74 PRO A N 1
ATOM 548 C CA . PRO A 1 74 ? -33.409 -19.423 25.124 1.00 55.28 74 PRO A CA 1
ATOM 549 C C . PRO A 1 74 ? -33.337 -20.875 24.654 1.00 55.28 74 PRO A C 1
ATOM 551 O O . PRO A 1 74 ? -33.951 -21.218 23.624 1.00 55.28 74 PRO A O 1
#

Organism: NCBI:txid2653852

Radius of gyration: 15.86 Å; chains: 1; bounding box: 44×31×40 Å

Secondary structure (DSSP, 8-state):
--SS----GGG--HHHHHHHHHHHHHHSS--HHHHHHTTSHHHHHHHHHHHHHHHHTS-S--------------

InterPro domains:
  IPR029032 AhpD-like [SSF69118] (1-62)

Sequence (74 aa):
MARISGIDPERADGPIRAVLEAQAREWGAPLSNHLIYARRPTIFRGARGMWGGLEGSGLLPPSSSRSSTAGSRP

pLDDT: mean 85.84, std 17.07, range [39.09, 97.81]